Protein AF-A0A1A8L106-F1 (afdb_monomer_lite)

Sequence (165 aa):
PACLVCINGPVGSTVTLSDSEGRTEIFDSYQKYWTYDDQGYVIFKEVSLPANLPPDSIVELEKLDCPLMYIVGEDDLSASSTENADMIEETLRSAGKPHLFTRLSYPGAGHLIEPPYSPNARASLWSVKPKKLITLWGGHPAPHAAAQEDAWEKVLNFLNANLRR

InterPro domains:
  IPR014940 BAAT/Acyl-CoA thioester hydrolase C-terminal [PF08840] (2-163)
  IPR029058 Alpha/Beta hydrolase fold [G3DSA:3.40.50.1820] (1-165)
  IPR029058 Alpha/Beta hydrolase fold [SSF53474] (3-164)

pLDDT: mean 90.16, std 14.65, range [45.94, 98.88]

Structure (mmCIF, N/CA/C/O backbone):
data_AF-A0A1A8L106-F1
#
_entry.id   AF-A0A1A8L106-F1
#
loop_
_atom_site.group_PDB
_atom_site.id
_atom_site.type_symbol
_atom_site.label_atom_id
_atom_site.label_alt_id
_atom_site.label_comp_id
_atom_site.label_asym_id
_atom_site.label_entity_id
_atom_site.label_seq_id
_atom_site.pdbx_PDB_ins_code
_atom_site.Cartn_x
_atom_site.Cartn_y
_atom_site.Cartn_z
_atom_site.occupancy
_atom_site.B_iso_or_equiv
_atom_site.auth_seq_id
_atom_site.auth_comp_id
_atom_site.auth_asym_id
_atom_site.auth_atom_id
_atom_site.pdbx_PDB_model_num
ATOM 1 N N . PRO A 1 1 ? -13.520 8.770 12.075 1.00 88.62 1 PRO A N 1
ATOM 2 C CA . PRO A 1 1 ? -14.151 8.100 10.906 1.00 88.62 1 PRO A CA 1
ATOM 3 C C . PRO A 1 1 ? -14.809 6.799 11.382 1.00 88.62 1 PRO A C 1
ATOM 5 O O . PRO A 1 1 ? -14.414 6.314 12.434 1.00 88.62 1 PRO A O 1
ATOM 8 N N . ALA A 1 2 ? -15.798 6.248 10.670 1.00 95.44 2 ALA A N 1
ATOM 9 C CA . ALA A 1 2 ? -16.434 4.987 11.086 1.00 95.44 2 ALA A CA 1
ATOM 10 C C . ALA A 1 2 ? -15.572 3.747 10.774 1.00 95.44 2 ALA A C 1
ATOM 12 O O . ALA A 1 2 ? -15.583 2.783 11.531 1.00 95.44 2 ALA A O 1
ATOM 13 N N . CYS A 1 3 ? -14.796 3.788 9.690 1.00 97.88 3 CYS A N 1
ATOM 14 C CA . CYS A 1 3 ? -13.753 2.820 9.350 1.00 97.88 3 CYS A CA 1
ATOM 15 C C . CYS A 1 3 ? -12.778 3.439 8.338 1.00 97.88 3 CYS A C 1
ATOM 17 O O . CYS A 1 3 ? -13.070 4.492 7.761 1.00 97.88 3 CYS A O 1
ATOM 19 N N . LEU A 1 4 ? -11.649 2.773 8.100 1.00 97.75 4 LEU A N 1
ATOM 20 C CA . LEU A 1 4 ? -10.625 3.155 7.130 1.00 97.75 4 LEU A CA 1
ATOM 21 C C . LEU A 1 4 ? -10.290 1.983 6.201 1.00 97.75 4 LEU A C 1
ATOM 23 O O . LEU A 1 4 ? -10.259 0.829 6.626 1.00 97.75 4 LEU A O 1
ATOM 27 N N . VAL A 1 5 ? -10.008 2.296 4.938 1.00 98.19 5 VAL A N 1
ATOM 28 C CA . VAL A 1 5 ? -9.430 1.366 3.963 1.00 98.19 5 VAL A CA 1
ATOM 29 C C . VAL A 1 5 ? -8.147 2.004 3.453 1.00 98.19 5 VAL A C 1
ATOM 31 O O . VAL A 1 5 ? -8.173 3.135 2.972 1.00 98.19 5 VAL A O 1
ATOM 34 N N . CYS A 1 6 ? -7.034 1.294 3.584 1.00 97.81 6 CYS A N 1
ATOM 35 C CA . CYS A 1 6 ? -5.727 1.719 3.106 1.00 97.81 6 CYS A CA 1
ATOM 36 C C . CYS A 1 6 ? -5.206 0.690 2.103 1.00 97.81 6 CYS A C 1
ATOM 38 O O . CYS A 1 6 ? -5.238 -0.509 2.375 1.00 97.81 6 CYS A O 1
ATOM 40 N N . ILE A 1 7 ? -4.732 1.152 0.950 1.00 98.31 7 ILE A N 1
ATOM 41 C CA . ILE A 1 7 ? -4.132 0.311 -0.087 1.00 98.31 7 ILE A CA 1
ATOM 42 C C . ILE A 1 7 ? -2.681 0.742 -0.204 1.00 98.31 7 ILE A C 1
ATOM 44 O O . ILE A 1 7 ? -2.420 1.882 -0.580 1.00 98.31 7 ILE A O 1
ATOM 48 N N . ASN A 1 8 ? -1.757 -0.146 0.161 1.00 97.81 8 ASN A N 1
ATOM 49 C CA . ASN A 1 8 ? -0.311 0.050 0.055 1.00 97.81 8 ASN A CA 1
ATOM 50 C C . ASN A 1 8 ? 0.267 1.306 0.745 1.00 97.81 8 ASN A C 1
ATOM 52 O O . ASN A 1 8 ? 1.446 1.613 0.571 1.00 97.81 8 ASN A O 1
ATOM 56 N N . GLY A 1 9 ? -0.530 2.037 1.530 1.00 93.12 9 GLY A N 1
ATOM 57 C CA . GLY A 1 9 ? -0.171 3.359 2.036 1.00 93.12 9 GLY A CA 1
ATOM 58 C C . GLY A 1 9 ? 0.823 3.311 3.201 1.00 93.12 9 GLY A C 1
ATOM 59 O O . GLY A 1 9 ? 0.662 2.487 4.106 1.00 93.12 9 GLY A O 1
ATOM 60 N N . PRO A 1 10 ? 1.837 4.189 3.230 1.00 93.62 10 PRO A N 1
ATOM 61 C CA . PRO A 1 10 ? 2.807 4.211 4.316 1.00 93.62 10 PRO A CA 1
ATOM 62 C C . PRO A 1 10 ? 2.206 4.698 5.641 1.00 93.62 10 PRO A C 1
ATOM 64 O O . PRO A 1 10 ? 1.254 5.476 5.661 1.00 93.62 10 PRO A O 1
ATOM 67 N N . VAL A 1 11 ? 2.800 4.272 6.758 1.00 94.06 11 VAL A N 1
ATOM 68 C CA . VAL A 1 11 ? 2.415 4.660 8.131 1.00 94.06 11 VAL A CA 1
ATOM 69 C C . VAL A 1 11 ? 2.799 6.091 8.491 1.00 94.06 11 VAL A C 1
ATOM 71 O O . VAL A 1 11 ? 2.479 6.568 9.573 1.00 94.06 11 VAL A O 1
ATOM 74 N N . GLY A 1 12 ? 3.509 6.780 7.613 1.00 89.69 12 GLY A N 1
ATOM 75 C CA . GLY A 1 12 ? 3.962 8.136 7.840 1.00 89.69 12 GLY A CA 1
ATOM 76 C C . GLY A 1 12 ? 4.385 8.792 6.543 1.00 89.69 12 GLY A C 1
ATOM 77 O O . GLY A 1 12 ? 4.379 8.185 5.469 1.00 89.69 12 GLY A O 1
ATOM 78 N N . SER A 1 13 ? 4.746 10.059 6.659 1.00 81.00 13 SER A N 1
ATOM 79 C CA . SER A 1 13 ? 5.208 10.862 5.537 1.00 81.00 13 SER A CA 1
ATOM 80 C C . SER A 1 13 ? 6.709 11.064 5.638 1.00 81.00 13 SER A C 1
ATOM 82 O O . SER A 1 13 ? 7.228 11.448 6.677 1.00 81.00 13 SER A O 1
ATOM 84 N N . THR A 1 14 ? 7.429 10.904 4.535 1.00 67.69 14 THR A N 1
ATOM 85 C CA . THR A 1 14 ? 8.832 11.331 4.491 1.00 67.69 14 THR A CA 1
ATOM 86 C C . THR A 1 14 ? 8.985 12.847 4.612 1.00 67.69 14 THR A C 1
ATOM 88 O O . THR A 1 14 ? 10.060 13.332 4.967 1.00 67.69 14 THR A O 1
ATOM 91 N N . VAL A 1 15 ? 7.909 13.597 4.359 1.00 61.56 15 VAL A N 1
ATOM 92 C CA . VAL A 1 15 ? 7.822 15.041 4.558 1.00 61.56 15 VAL A CA 1
ATOM 93 C C . VAL A 1 15 ? 7.223 15.326 5.928 1.00 61.56 15 VAL A C 1
ATOM 95 O O . VAL A 1 15 ? 6.061 15.000 6.178 1.00 61.56 15 VAL A O 1
ATOM 98 N N . THR A 1 16 ? 7.988 15.983 6.799 1.00 53.56 16 THR A N 1
ATOM 99 C CA . THR A 1 16 ? 7.414 16.738 7.917 1.00 53.56 16 THR A CA 1
ATOM 100 C C . THR A 1 16 ? 6.421 17.731 7.333 1.00 53.56 16 THR A C 1
ATOM 102 O O . THR A 1 16 ? 6.818 18.559 6.516 1.00 53.56 16 THR A O 1
ATOM 105 N N . LEU A 1 17 ? 5.142 17.636 7.708 1.00 50.78 17 LEU A N 1
ATOM 106 C CA . LEU A 1 17 ? 4.133 18.635 7.352 1.00 50.78 17 LEU A CA 1
ATOM 107 C C . LEU A 1 17 ? 4.611 19.992 7.892 1.00 50.78 17 LEU A C 1
ATOM 109 O O . LEU A 1 17 ? 4.448 20.282 9.075 1.00 50.78 17 LEU A O 1
ATOM 113 N N . SER A 1 18 ? 5.285 20.788 7.064 1.00 47.44 18 SER A N 1
ATOM 114 C CA . SER A 1 18 ? 5.729 22.121 7.447 1.00 47.44 18 SER A CA 1
ATOM 115 C C . SER A 1 18 ? 4.559 23.093 7.329 1.00 47.44 18 SER A C 1
ATOM 117 O O . SER A 1 18 ? 3.951 23.222 6.270 1.00 47.44 18 SER A O 1
ATOM 119 N N . ASP A 1 19 ? 4.298 23.726 8.475 1.00 48.12 19 ASP A N 1
ATOM 120 C CA . ASP A 1 19 ? 3.367 24.815 8.778 1.00 48.12 19 ASP A CA 1
ATOM 121 C C . ASP A 1 19 ? 1.868 24.624 8.461 1.00 48.12 19 ASP A C 1
ATOM 123 O O . ASP A 1 19 ? 1.416 23.717 7.763 1.00 48.12 19 ASP A O 1
ATOM 127 N N . SER A 1 20 ? 1.059 25.495 9.074 1.00 50.91 20 SER A N 1
ATOM 128 C CA . SER A 1 20 ? -0.407 25.516 8.987 1.00 50.91 20 SER A CA 1
ATOM 129 C C . SER A 1 20 ? -0.953 25.761 7.574 1.00 50.91 20 SER A C 1
ATOM 131 O O . SER A 1 20 ? -2.169 25.728 7.391 1.00 50.91 20 SER A O 1
ATOM 133 N N . GLU A 1 21 ? -0.087 26.020 6.588 1.00 51.16 21 GLU A N 1
ATOM 134 C CA . GLU A 1 21 ? -0.443 26.232 5.183 1.00 51.16 21 GLU A CA 1
ATOM 135 C C . GLU A 1 21 ? -0.141 25.012 4.293 1.00 51.16 21 GLU A C 1
ATOM 137 O O . GLU A 1 21 ? -0.452 25.041 3.100 1.00 51.16 21 GLU A O 1
ATOM 142 N N . GLY A 1 22 ? 0.417 23.925 4.849 1.00 49.66 22 GLY A N 1
ATOM 143 C CA . GLY A 1 22 ? 0.594 22.650 4.146 1.00 49.66 22 GLY A CA 1
ATOM 144 C C . GLY A 1 22 ? 1.640 22.689 3.029 1.00 49.66 22 GLY A C 1
ATOM 145 O O . GLY A 1 22 ? 1.552 21.915 2.071 1.00 49.66 22 GLY A O 1
ATOM 146 N N . ARG A 1 23 ? 2.619 23.597 3.110 1.00 45.94 23 ARG A N 1
ATOM 147 C CA . ARG A 1 23 ? 3.694 23.692 2.116 1.00 45.94 23 ARG A CA 1
ATOM 148 C C . ARG A 1 23 ? 4.804 22.716 2.468 1.00 45.94 23 ARG A C 1
ATOM 150 O O . ARG A 1 23 ? 5.475 22.877 3.474 1.00 45.94 23 ARG A O 1
ATOM 157 N N . THR A 1 24 ? 5.027 21.722 1.617 1.00 49.59 24 THR A N 1
ATOM 158 C CA . THR A 1 24 ? 6.107 20.737 1.763 1.00 49.59 24 THR A CA 1
ATOM 159 C C . THR A 1 24 ? 7.469 21.339 1.414 1.00 49.59 24 THR A C 1
ATOM 161 O O . THR A 1 24 ? 7.639 21.855 0.304 1.00 49.59 24 THR A O 1
ATOM 164 N N . GLU A 1 25 ? 8.459 21.217 2.302 1.00 46.91 25 GLU A N 1
ATOM 165 C CA . GLU A 1 25 ? 9.858 21.433 1.927 1.00 46.91 25 GLU A CA 1
ATOM 166 C C . GLU A 1 25 ? 10.297 20.386 0.882 1.00 46.91 25 GLU A C 1
ATOM 168 O O . GLU A 1 25 ? 10.116 19.182 1.033 1.00 46.91 25 GLU A O 1
ATOM 173 N N . ILE A 1 26 ? 10.795 20.918 -0.233 1.00 48.03 26 ILE A N 1
ATOM 174 C CA . ILE A 1 26 ? 11.400 20.327 -1.434 1.00 48.03 26 ILE A CA 1
ATOM 175 C C . ILE A 1 26 ? 11.649 18.798 -1.394 1.00 48.03 26 ILE A C 1
ATOM 177 O O . ILE A 1 26 ? 12.540 18.302 -0.708 1.00 48.03 26 ILE A O 1
ATOM 181 N N . PHE A 1 27 ? 10.951 18.078 -2.286 1.00 51.59 27 PHE A N 1
ATOM 182 C CA . PHE A 1 27 ? 11.054 16.633 -2.582 1.00 51.59 27 PHE A CA 1
ATOM 183 C C . PHE A 1 27 ? 12.473 16.143 -2.986 1.00 51.59 27 PHE A C 1
ATOM 185 O O . PHE A 1 27 ? 12.703 14.947 -3.162 1.00 51.59 27 PHE A O 1
ATOM 192 N N . ASP A 1 28 ? 13.435 17.057 -3.146 1.00 47.72 28 ASP A N 1
ATOM 193 C CA . ASP A 1 28 ? 14.812 16.771 -3.562 1.00 47.72 28 ASP A CA 1
ATOM 194 C C . ASP A 1 28 ? 15.661 16.133 -2.447 1.00 47.72 28 ASP A C 1
ATOM 196 O O . ASP A 1 28 ? 16.661 15.478 -2.745 1.00 47.72 28 ASP A O 1
ATOM 200 N N . SER A 1 29 ? 15.257 16.244 -1.174 1.00 50.91 29 SER A N 1
ATOM 201 C CA . SER A 1 29 ? 15.950 15.594 -0.048 1.00 50.91 29 SER A CA 1
ATOM 202 C C . SER A 1 29 ? 15.811 14.057 -0.040 1.00 50.91 29 SER A C 1
ATOM 204 O O . SER A 1 29 ? 16.559 13.375 0.665 1.00 50.91 29 SER A O 1
ATOM 206 N N . TYR A 1 30 ? 14.921 13.489 -0.870 1.00 58.81 30 TYR A N 1
ATOM 207 C CA . TYR A 1 30 ? 14.552 12.063 -0.852 1.00 58.81 30 TYR A CA 1
ATOM 208 C C . TYR A 1 30 ? 15.233 11.188 -1.904 1.00 58.81 30 TYR A C 1
ATOM 210 O O . TYR A 1 30 ? 15.049 9.970 -1.875 1.00 58.81 30 TYR A O 1
ATOM 218 N N . GLN A 1 31 ? 16.078 11.750 -2.777 1.00 64.69 31 GLN A N 1
ATOM 219 C CA . GLN A 1 31 ? 16.856 10.942 -3.732 1.00 64.69 31 GLN A CA 1
ATOM 220 C C . GLN A 1 31 ? 17.720 9.872 -3.041 1.00 64.69 31 GLN A C 1
ATOM 222 O O . GLN A 1 31 ? 18.088 8.887 -3.674 1.00 64.69 31 GLN A O 1
ATOM 227 N N . LYS A 1 32 ? 18.018 10.028 -1.740 1.00 82.38 32 LYS A N 1
ATOM 228 C CA . LYS A 1 32 ? 18.813 9.079 -0.948 1.00 82.38 32 LYS A CA 1
ATOM 229 C C . LYS A 1 32 ? 18.251 7.650 -0.962 1.00 82.38 32 LYS A C 1
ATOM 231 O O . LYS A 1 32 ? 19.042 6.712 -0.960 1.00 82.38 32 LYS A O 1
ATOM 236 N N . TYR A 1 33 ? 16.927 7.485 -0.949 1.00 88.81 33 TYR A N 1
ATOM 237 C CA . TYR A 1 33 ? 16.278 6.165 -0.888 1.00 88.81 33 TYR A CA 1
ATOM 238 C C . TYR A 1 33 ? 15.703 5.719 -2.234 1.00 88.81 33 TYR A C 1
ATOM 240 O O . TYR A 1 33 ? 15.001 4.717 -2.310 1.00 88.81 33 TYR A O 1
ATOM 248 N N . TRP A 1 34 ? 15.981 6.458 -3.307 1.00 90.94 34 TRP A N 1
ATOM 249 C CA . TRP A 1 34 ? 15.571 6.045 -4.640 1.00 90.94 34 TRP A CA 1
ATOM 250 C C . TRP A 1 34 ? 16.535 4.983 -5.137 1.00 90.94 34 TRP A C 1
ATOM 252 O O . TRP A 1 34 ? 17.744 5.213 -5.223 1.00 90.94 34 TRP A O 1
ATOM 262 N N . THR A 1 35 ? 15.993 3.828 -5.488 1.00 93.19 35 THR A N 1
ATOM 263 C CA . THR A 1 35 ? 16.744 2.784 -6.177 1.00 93.19 35 THR A CA 1
ATOM 264 C C . THR A 1 35 ? 16.295 2.719 -7.630 1.00 93.19 35 THR A C 1
ATOM 266 O O . THR A 1 35 ? 15.305 3.340 -8.022 1.00 93.19 35 THR A O 1
ATOM 269 N N . TYR A 1 36 ? 17.076 2.038 -8.461 1.00 94.31 36 TYR A N 1
ATOM 270 C CA . TYR A 1 36 ? 16.820 1.940 -9.890 1.00 94.31 36 TYR A CA 1
ATOM 271 C C . TYR A 1 36 ? 16.994 0.496 -10.337 1.00 94.31 36 TYR A C 1
ATOM 273 O O . TYR A 1 36 ? 17.866 -0.202 -9.817 1.00 94.31 36 TYR A O 1
ATOM 281 N N . ASP A 1 37 ? 16.176 0.061 -11.289 1.00 94.38 37 ASP A N 1
ATOM 282 C CA . ASP A 1 37 ? 16.384 -1.215 -11.969 1.00 94.38 37 ASP A CA 1
ATOM 283 C C . ASP A 1 37 ? 17.466 -1.109 -13.062 1.00 94.38 37 ASP A C 1
ATOM 285 O O . ASP A 1 37 ? 18.017 -0.036 -13.335 1.00 94.38 37 ASP A O 1
ATOM 289 N N . ASP A 1 38 ? 17.743 -2.226 -13.734 1.00 93.94 38 ASP A N 1
ATOM 290 C CA . ASP A 1 38 ? 18.733 -2.299 -14.816 1.00 93.94 38 ASP A CA 1
ATOM 291 C C . ASP A 1 38 ? 18.376 -1.424 -16.038 1.00 93.94 38 ASP A C 1
ATOM 293 O O . ASP A 1 38 ? 19.236 -1.137 -16.873 1.00 93.94 38 ASP A O 1
ATOM 297 N N . GLN A 1 39 ? 17.118 -0.984 -16.163 1.00 92.19 39 GLN A N 1
ATOM 298 C CA . GLN A 1 39 ? 16.640 -0.081 -17.218 1.00 92.19 39 GLN A CA 1
ATOM 299 C C . GLN A 1 39 ? 16.678 1.395 -16.791 1.00 92.19 39 GLN A C 1
ATOM 301 O O . GLN A 1 39 ? 16.358 2.281 -17.592 1.00 92.19 39 GLN A O 1
ATOM 306 N N . GLY A 1 40 ? 17.083 1.679 -15.550 1.00 91.94 40 GLY A N 1
ATOM 307 C CA . GLY A 1 40 ? 17.099 3.017 -14.971 1.00 91.94 40 GLY A CA 1
ATOM 308 C C . GLY A 1 40 ? 15.719 3.518 -14.539 1.00 91.94 40 GLY A C 1
ATOM 309 O O . GLY A 1 40 ? 15.532 4.730 -14.409 1.00 91.94 40 GLY A O 1
ATOM 310 N N . TYR A 1 41 ? 14.742 2.628 -14.348 1.00 94.81 41 TYR A N 1
ATOM 311 C CA . TYR A 1 41 ? 13.426 2.979 -13.818 1.00 94.81 41 TYR A CA 1
ATOM 312 C C . TYR A 1 41 ? 13.506 3.085 -12.302 1.00 94.81 41 TYR A C 1
ATOM 314 O O . TYR A 1 41 ? 14.146 2.265 -11.651 1.00 94.81 41 TYR A O 1
ATOM 322 N N . VAL A 1 42 ? 12.866 4.108 -11.742 1.00 93.94 42 VAL A N 1
ATOM 323 C CA . VAL A 1 42 ? 12.943 4.407 -10.315 1.00 93.94 42 VAL A CA 1
ATOM 324 C C . VAL A 1 42 ? 12.002 3.516 -9.508 1.00 93.94 42 VAL A C 1
ATOM 326 O O . VAL A 1 42 ? 10.848 3.290 -9.881 1.00 93.94 42 VAL A O 1
ATOM 329 N N . ILE A 1 43 ? 12.512 3.039 -8.381 1.00 95.25 43 ILE A N 1
ATOM 330 C CA . ILE A 1 43 ? 11.823 2.256 -7.360 1.00 95.25 43 ILE A CA 1
ATOM 331 C C . ILE A 1 43 ? 11.799 3.123 -6.099 1.00 95.25 43 ILE A C 1
ATOM 333 O O . ILE A 1 43 ? 12.842 3.593 -5.634 1.00 95.25 43 ILE A O 1
ATOM 337 N N . PHE A 1 44 ? 10.604 3.355 -5.556 1.00 93.12 44 PHE A N 1
ATOM 338 C CA . PHE A 1 44 ? 10.410 4.187 -4.363 1.00 93.12 44 PHE A CA 1
ATOM 339 C C . PHE A 1 44 ? 10.189 3.378 -3.089 1.00 93.12 44 PHE A C 1
ATOM 341 O O . PHE A 1 44 ? 10.101 3.976 -2.025 1.00 93.12 44 PHE A O 1
ATOM 348 N N . LYS A 1 45 ? 10.147 2.044 -3.168 1.00 94.44 45 LYS A N 1
ATOM 349 C CA . LYS A 1 45 ? 9.892 1.147 -2.032 1.00 94.44 45 LYS A CA 1
ATOM 350 C C . LYS A 1 45 ? 10.585 1.588 -0.733 1.00 94.44 45 LYS A C 1
ATOM 352 O O . LYS A 1 45 ? 9.919 1.869 0.257 1.00 94.44 45 LYS A O 1
ATOM 357 N N . GLU A 1 46 ? 11.903 1.771 -0.784 1.00 93.69 46 GLU A N 1
ATOM 358 C CA . GLU A 1 46 ? 12.727 2.143 0.375 1.00 93.69 46 GLU A CA 1
ATOM 359 C C . GLU A 1 46 ? 12.399 3.522 0.965 1.00 93.69 46 GLU A C 1
ATOM 361 O O . GLU A 1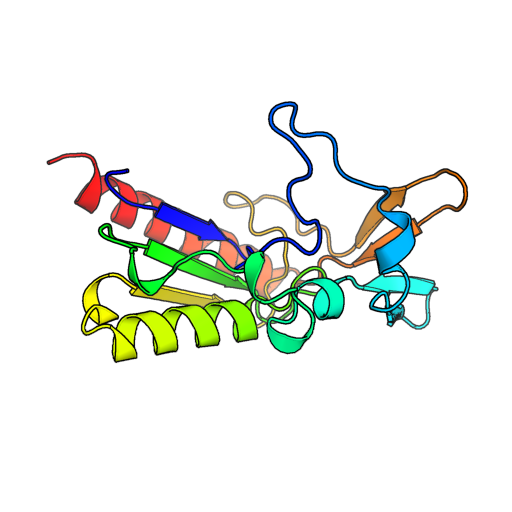 46 ? 12.659 3.764 2.142 1.00 93.69 46 GLU A O 1
ATOM 366 N N . VAL A 1 47 ? 11.813 4.436 0.185 1.00 91.12 47 VAL A N 1
ATOM 367 C CA . VAL A 1 47 ? 11.404 5.770 0.658 1.00 91.12 47 VAL A CA 1
ATOM 368 C C . VAL A 1 47 ? 10.400 5.641 1.798 1.00 91.12 47 VAL A C 1
ATOM 370 O O . VAL A 1 47 ? 10.446 6.418 2.746 1.00 91.12 47 VAL A O 1
ATOM 373 N N . SER A 1 48 ? 9.513 4.650 1.718 1.00 92.44 48 SER A N 1
ATOM 374 C CA . SER A 1 48 ? 8.418 4.464 2.662 1.00 92.44 48 SER A CA 1
ATOM 375 C C . SER A 1 48 ? 8.671 3.343 3.674 1.00 92.44 48 SER A C 1
ATOM 377 O O . SER A 1 48 ? 7.754 2.963 4.408 1.00 92.44 48 SER A O 1
ATOM 379 N N . LEU A 1 49 ? 9.887 2.790 3.715 1.00 94.75 49 LEU A N 1
ATOM 380 C C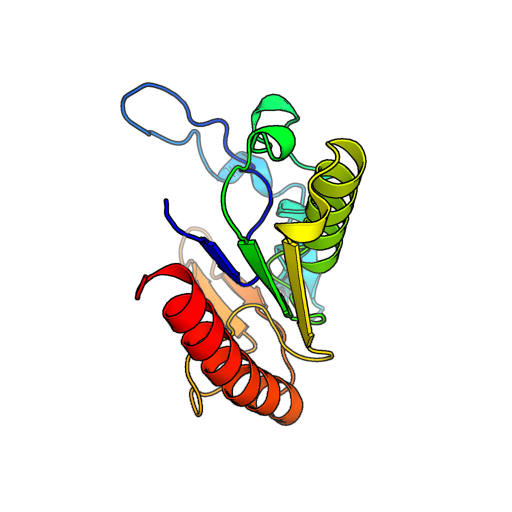A . LEU A 1 49 ? 10.271 1.809 4.722 1.00 94.75 49 LEU A CA 1
ATOM 381 C C . LEU A 1 49 ? 10.146 2.458 6.109 1.00 94.75 49 LEU A C 1
ATOM 383 O O . LEU A 1 49 ? 10.726 3.527 6.307 1.00 94.75 49 LEU A O 1
ATOM 387 N N . PRO A 1 50 ? 9.465 1.841 7.092 1.00 94.69 50 PRO A N 1
ATOM 388 C CA . PRO A 1 50 ? 9.254 2.489 8.385 1.00 94.69 50 PRO A CA 1
ATOM 389 C C . PRO A 1 50 ? 10.546 2.925 9.095 1.00 94.69 50 PRO A C 1
ATOM 391 O O . PRO A 1 50 ? 10.567 3.955 9.758 1.00 94.69 50 PRO A O 1
ATOM 394 N N . ALA A 1 51 ? 11.651 2.199 8.893 1.00 93.44 51 ALA A N 1
ATOM 395 C CA . ALA A 1 51 ? 12.970 2.560 9.422 1.00 93.44 51 ALA A CA 1
ATOM 396 C C . ALA A 1 51 ? 13.585 3.828 8.788 1.00 93.44 51 ALA A C 1
ATOM 398 O O . ALA A 1 51 ? 14.494 4.423 9.366 1.00 93.44 51 ALA A O 1
ATOM 399 N N . ASN A 1 52 ? 13.107 4.233 7.609 1.00 92.25 52 ASN A N 1
ATOM 400 C CA . ASN A 1 52 ? 13.567 5.412 6.876 1.00 92.25 52 ASN A CA 1
ATOM 401 C C . ASN A 1 52 ? 12.670 6.642 7.106 1.00 92.25 52 ASN A C 1
ATOM 403 O O . ASN A 1 52 ? 13.027 7.736 6.659 1.00 92.25 52 ASN A O 1
ATOM 407 N N . LEU A 1 53 ? 11.536 6.486 7.803 1.00 89.75 53 LEU A N 1
ATOM 408 C CA . LEU A 1 53 ? 10.621 7.578 8.132 1.00 89.75 53 LEU A CA 1
ATOM 409 C C . LEU A 1 53 ? 11.101 8.349 9.376 1.00 89.75 53 LEU A C 1
ATOM 411 O O . LEU A 1 53 ? 11.555 7.735 10.345 1.00 89.75 53 LEU A O 1
ATOM 415 N N . PRO A 1 54 ? 10.975 9.690 9.403 1.00 87.94 54 PRO A N 1
ATOM 416 C CA . PRO A 1 54 ? 11.143 10.454 10.635 1.00 87.94 54 PRO A CA 1
ATOM 417 C C . PRO A 1 54 ? 10.156 9.963 11.711 1.00 87.94 54 PRO A C 1
ATOM 419 O O . PRO A 1 54 ? 8.964 9.875 11.408 1.00 87.94 54 PRO A O 1
ATOM 422 N N . PRO A 1 55 ? 10.580 9.688 12.958 1.00 87.62 55 PRO A N 1
ATOM 423 C CA . PRO A 1 55 ? 9.678 9.175 13.994 1.00 87.62 55 PRO A CA 1
ATOM 424 C C . PRO A 1 55 ? 8.433 10.045 14.216 1.00 87.62 55 PRO A C 1
ATOM 426 O O . PRO A 1 55 ? 7.327 9.522 14.277 1.00 87.62 55 PRO A O 1
ATOM 429 N N . ASP A 1 56 ? 8.596 11.370 14.214 1.00 87.25 56 ASP A N 1
ATOM 430 C CA . ASP A 1 56 ? 7.501 12.333 14.423 1.00 87.25 56 ASP A CA 1
ATOM 431 C C . ASP A 1 56 ? 6.539 12.448 13.222 1.00 87.25 56 ASP A C 1
ATOM 433 O O . ASP A 1 56 ? 5.535 13.153 13.286 1.00 87.25 56 ASP A O 1
ATOM 437 N N . SER A 1 57 ? 6.851 11.786 12.103 1.00 87.19 57 SER A N 1
ATOM 438 C CA . SER A 1 57 ? 5.993 11.730 10.913 1.00 87.19 57 SER A CA 1
ATOM 439 C C . SER A 1 57 ? 5.115 10.481 10.853 1.00 87.19 57 SER A C 1
ATOM 441 O O . SER A 1 57 ? 4.224 10.403 10.001 1.00 87.19 57 SER A O 1
ATOM 443 N N . ILE A 1 58 ? 5.398 9.494 11.709 1.00 91.38 58 ILE A N 1
ATOM 444 C CA . ILE A 1 58 ? 4.624 8.261 11.802 1.00 91.38 58 ILE A CA 1
ATOM 445 C C . ILE A 1 58 ? 3.316 8.598 12.508 1.00 91.38 58 ILE A C 1
ATOM 447 O O . ILE A 1 58 ? 3.303 9.248 13.553 1.00 91.38 58 ILE A O 1
ATOM 451 N N . VAL A 1 59 ? 2.201 8.181 11.917 1.00 92.81 59 VAL A N 1
ATOM 452 C CA . VAL A 1 59 ? 0.887 8.408 12.513 1.00 92.81 59 VAL A CA 1
ATOM 453 C C . VAL A 1 59 ? 0.798 7.689 13.860 1.00 92.81 59 VAL A C 1
ATOM 455 O O . VAL A 1 59 ? 1.330 6.594 14.030 1.00 92.81 59 VAL A O 1
ATOM 458 N N . GLU A 1 60 ? 0.093 8.290 14.815 1.00 94.56 60 GLU A N 1
ATOM 459 C CA . GLU A 1 60 ? -0.137 7.725 16.151 1.00 94.56 60 GLU A CA 1
ATOM 460 C C . GLU A 1 60 ? -1.115 6.535 16.068 1.00 94.56 60 GLU A C 1
ATOM 462 O O . GLU A 1 60 ? -2.304 6.638 16.384 1.00 94.56 60 GLU A O 1
ATOM 467 N N . LEU A 1 61 ? -0.628 5.399 15.564 1.00 95.69 61 LEU A N 1
ATOM 468 C CA . LEU A 1 61 ? -1.395 4.181 15.287 1.00 95.69 61 LEU A CA 1
ATOM 469 C C . LEU A 1 61 ? -2.102 3.640 16.535 1.00 95.69 61 LEU A C 1
ATOM 471 O O . LEU A 1 61 ? -3.205 3.105 16.444 1.00 95.69 61 LEU A O 1
ATOM 475 N N . GLU A 1 62 ? -1.521 3.824 17.718 1.00 96.19 62 GLU A N 1
ATOM 476 C CA . GLU A 1 62 ? -2.121 3.450 18.997 1.00 96.19 62 GLU A CA 1
ATOM 477 C C . GLU A 1 62 ? -3.404 4.233 19.308 1.00 96.19 62 GLU A C 1
ATOM 479 O O . GLU A 1 62 ? -4.268 3.748 20.051 1.00 96.19 62 GLU A O 1
ATOM 484 N N . LYS A 1 63 ? -3.571 5.424 18.717 1.00 96.69 63 LYS A N 1
ATOM 485 C CA . LYS A 1 63 ? -4.780 6.245 18.848 1.00 96.69 63 LYS A CA 1
ATOM 486 C C . LYS A 1 63 ? -5.886 5.847 17.877 1.00 96.69 63 LYS A C 1
ATOM 488 O O . LYS A 1 63 ? -6.997 6.347 18.028 1.00 96.69 63 LYS A O 1
ATOM 493 N N . LEU A 1 64 ? -5.639 4.916 16.951 1.00 96.69 64 LEU A N 1
ATOM 494 C CA . LEU A 1 64 ? -6.679 4.382 16.076 1.00 96.69 64 LEU A CA 1
ATOM 495 C C . LEU A 1 64 ? -7.823 3.786 16.915 1.00 96.69 64 LEU A C 1
ATOM 497 O O . LEU A 1 64 ? -7.610 2.984 17.832 1.00 96.69 64 LEU A O 1
ATOM 501 N N . ASP A 1 65 ? -9.043 4.211 16.611 1.00 96.50 65 ASP A N 1
ATOM 502 C CA . ASP A 1 65 ? -10.268 3.883 17.346 1.00 96.50 65 ASP A CA 1
ATOM 503 C C . ASP A 1 65 ? -11.373 3.306 16.447 1.00 96.50 65 ASP A C 1
ATOM 505 O O . ASP A 1 65 ? -12.467 3.000 16.921 1.00 96.50 65 ASP A O 1
ATOM 509 N N . CYS A 1 66 ? -11.081 3.110 15.160 1.00 97.44 66 CYS A N 1
ATOM 510 C CA . CYS A 1 66 ? -11.999 2.534 14.188 1.00 97.44 66 CYS A CA 1
ATOM 511 C C . CYS A 1 66 ? -11.351 1.375 13.414 1.00 97.44 66 CYS A C 1
ATOM 513 O O . CYS A 1 66 ? -10.121 1.291 13.345 1.00 97.44 66 CYS A O 1
ATOM 515 N N . PRO A 1 67 ? -12.155 0.468 12.828 1.00 98.38 67 PRO A N 1
ATOM 516 C CA . PRO A 1 67 ? -11.635 -0.619 12.011 1.00 98.38 67 PRO A CA 1
ATOM 517 C C . PRO A 1 67 ? -10.842 -0.106 10.806 1.00 98.38 67 PRO A C 1
ATOM 519 O O . PRO A 1 67 ? -11.295 0.791 10.091 1.00 98.38 67 PRO A O 1
ATOM 522 N N . LEU A 1 68 ? -9.700 -0.733 10.548 1.00 98.62 68 LEU A N 1
ATOM 523 C CA . LEU A 1 68 ? -8.811 -0.496 9.421 1.00 98.62 68 LEU A CA 1
ATOM 524 C C . LEU A 1 68 ? -8.662 -1.784 8.609 1.00 98.62 68 LEU A C 1
ATOM 526 O O . LEU A 1 68 ? -8.142 -2.785 9.104 1.00 98.62 68 LEU A O 1
ATOM 530 N N . MET A 1 69 ? -9.067 -1.733 7.343 1.00 98.75 69 MET A N 1
ATOM 531 C CA . MET A 1 69 ? -8.657 -2.708 6.339 1.00 98.75 69 MET A CA 1
ATOM 532 C C . MET A 1 69 ? -7.404 -2.196 5.628 1.00 98.75 69 MET A C 1
ATOM 534 O O . MET A 1 69 ? -7.418 -1.100 5.073 1.00 98.75 69 MET A O 1
ATOM 538 N N . TYR A 1 70 ? -6.338 -2.989 5.629 1.00 98.69 70 TYR A N 1
ATOM 539 C CA . TYR A 1 70 ? -5.088 -2.684 4.946 1.00 98.69 70 TYR A CA 1
ATOM 540 C C . TYR A 1 70 ? -4.809 -3.729 3.866 1.00 98.69 70 TYR A C 1
ATOM 542 O O . TYR A 1 70 ? -4.748 -4.927 4.144 1.00 98.69 70 TYR A O 1
ATOM 550 N N . ILE A 1 71 ? -4.651 -3.269 2.630 1.00 98.88 71 ILE A N 1
ATOM 551 C CA . ILE A 1 71 ? -4.419 -4.094 1.446 1.00 98.88 71 ILE A CA 1
ATOM 552 C C . ILE A 1 71 ? -2.956 -3.958 1.02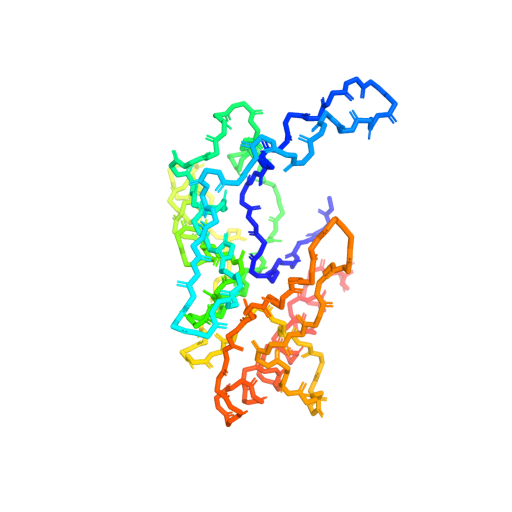4 1.00 98.88 71 ILE A C 1
ATOM 554 O O . ILE A 1 71 ? -2.475 -2.846 0.818 1.00 98.88 71 ILE A O 1
ATOM 558 N N . VAL A 1 72 ? -2.273 -5.094 0.891 1.00 98.81 72 VAL A N 1
ATOM 559 C CA . VAL A 1 72 ? -0.856 -5.215 0.538 1.00 98.81 72 VAL A CA 1
ATOM 560 C C . VAL A 1 72 ? -0.720 -5.871 -0.835 1.00 98.81 72 VAL A C 1
ATOM 562 O O . VAL A 1 72 ? -1.144 -7.013 -1.026 1.00 98.81 72 VAL A O 1
ATOM 565 N N . GLY A 1 73 ? -0.071 -5.184 -1.771 1.00 98.62 73 GLY A N 1
ATOM 566 C CA . GLY A 1 73 ? 0.559 -5.796 -2.936 1.00 98.62 73 GLY A CA 1
ATOM 567 C C . GLY A 1 73 ? 1.983 -6.217 -2.585 1.00 98.62 73 GLY A C 1
ATOM 568 O O . GLY A 1 73 ? 2.819 -5.380 -2.265 1.00 98.62 73 GLY A O 1
ATOM 569 N N . GLU A 1 74 ? 2.284 -7.514 -2.608 1.00 98.56 74 GLU A N 1
ATOM 570 C CA . GLU A 1 74 ? 3.604 -7.992 -2.158 1.00 98.56 74 GLU A CA 1
ATOM 571 C C . GLU A 1 74 ? 4.733 -7.728 -3.175 1.00 98.56 74 GLU A C 1
ATOM 573 O O . GLU A 1 74 ? 5.907 -7.740 -2.808 1.00 98.56 74 GLU A O 1
ATOM 578 N N . ASP A 1 75 ? 4.386 -7.442 -4.435 1.00 98.44 75 ASP A N 1
ATOM 579 C CA . ASP A 1 75 ? 5.298 -6.949 -5.480 1.00 98.44 75 ASP A CA 1
ATOM 580 C C . ASP A 1 75 ? 5.210 -5.416 -5.621 1.00 98.44 75 ASP A C 1
ATOM 582 O O . ASP A 1 75 ? 5.454 -4.877 -6.697 1.00 98.44 75 ASP A O 1
ATOM 586 N N . ASP A 1 76 ? 4.821 -4.686 -4.569 1.00 98.44 76 ASP A N 1
ATOM 587 C CA . ASP A 1 76 ? 4.887 -3.223 -4.558 1.00 98.44 76 ASP A CA 1
ATOM 588 C C . ASP A 1 76 ? 6.354 -2.745 -4.618 1.00 98.44 76 ASP A C 1
ATOM 590 O O . ASP A 1 76 ? 7.203 -3.120 -3.799 1.00 98.44 76 ASP A O 1
ATOM 594 N N . LEU A 1 77 ? 6.646 -1.928 -5.635 1.00 97.44 77 LEU A N 1
ATOM 595 C CA . LEU A 1 77 ? 7.950 -1.304 -5.893 1.00 97.44 77 LEU A CA 1
ATOM 596 C C . LEU A 1 77 ? 7.953 0.212 -5.616 1.00 97.44 77 LEU A C 1
ATOM 598 O O . LEU A 1 77 ? 8.982 0.878 -5.733 1.00 97.44 77 LEU A O 1
ATOM 602 N N . SER A 1 78 ? 6.811 0.769 -5.231 1.00 95.25 78 SER A N 1
ATOM 603 C CA . SER A 1 78 ? 6.615 2.177 -4.895 1.00 95.25 78 SER A CA 1
ATOM 604 C C . SER A 1 78 ? 6.504 2.432 -3.392 1.00 95.25 78 SER A C 1
ATOM 606 O O . SER A 1 78 ? 6.870 3.517 -2.949 1.00 95.25 78 SER A O 1
ATOM 608 N N . ALA A 1 79 ? 6.077 1.445 -2.605 1.00 95.25 79 ALA A N 1
ATOM 609 C CA . ALA A 1 79 ? 6.020 1.520 -1.150 1.00 95.25 79 ALA A CA 1
ATOM 610 C C . ALA A 1 79 ? 6.421 0.189 -0.488 1.00 95.25 79 ALA A C 1
ATOM 612 O O . ALA A 1 79 ? 6.197 -0.895 -1.023 1.00 95.25 79 ALA A O 1
ATOM 613 N N . SER A 1 80 ? 6.996 0.263 0.712 1.00 97.12 80 SER A N 1
ATOM 614 C CA . SER A 1 80 ? 7.263 -0.887 1.594 1.00 97.12 80 SER A CA 1
ATOM 615 C C . SER A 1 80 ? 5.983 -1.369 2.292 1.00 97.12 80 SER A C 1
ATOM 617 O O . SER A 1 80 ? 5.879 -1.356 3.519 1.00 97.12 80 SER A O 1
ATOM 619 N N . SER A 1 81 ? 4.944 -1.703 1.528 1.00 97.88 81 SER A N 1
ATOM 620 C CA . SER A 1 81 ? 3.592 -1.938 2.056 1.00 97.88 81 SER A CA 1
ATOM 621 C C . SER A 1 81 ? 3.512 -3.104 3.041 1.00 97.88 81 SER A C 1
ATOM 623 O O . SER A 1 81 ? 2.767 -3.027 4.016 1.00 97.88 81 SER A O 1
ATOM 625 N N . THR A 1 82 ? 4.306 -4.158 2.833 1.00 98.19 82 THR A N 1
ATOM 626 C CA . THR A 1 82 ? 4.405 -5.296 3.759 1.00 98.19 82 THR A CA 1
ATOM 627 C C . THR A 1 82 ? 4.932 -4.850 5.117 1.00 98.19 82 THR A C 1
ATOM 629 O O . THR A 1 82 ? 4.290 -5.107 6.131 1.00 98.19 82 THR A O 1
ATOM 632 N N . GLU A 1 83 ? 6.048 -4.124 5.139 1.00 98.44 83 GLU A N 1
ATOM 633 C CA . GLU A 1 83 ? 6.695 -3.664 6.367 1.00 98.44 83 GLU A CA 1
ATOM 634 C C . GLU A 1 83 ? 5.846 -2.612 7.096 1.00 98.44 83 GLU A C 1
ATOM 636 O O . GLU A 1 83 ? 5.807 -2.567 8.325 1.00 98.44 83 GLU A O 1
ATOM 641 N N . ASN A 1 84 ? 5.124 -1.777 6.343 1.00 98.25 84 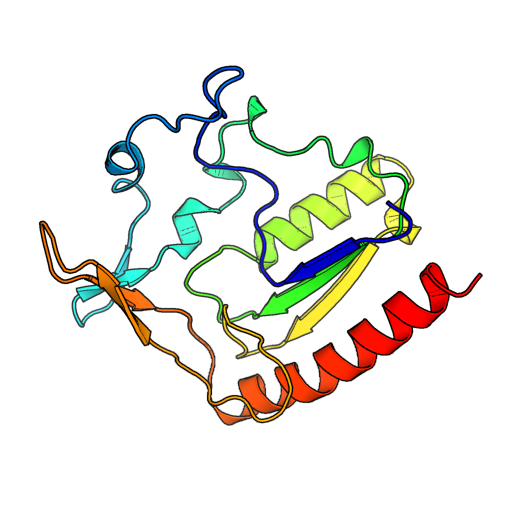ASN A N 1
ATOM 642 C CA . ASN A 1 84 ? 4.158 -0.836 6.904 1.00 98.25 84 ASN A CA 1
ATOM 643 C C . ASN A 1 84 ? 2.976 -1.572 7.555 1.00 98.25 84 ASN A C 1
ATOM 645 O O . ASN A 1 84 ? 2.600 -1.240 8.678 1.00 98.25 84 ASN A O 1
ATOM 649 N N . ALA A 1 85 ? 2.424 -2.597 6.899 1.00 98.50 85 ALA A N 1
ATOM 650 C CA . ALA A 1 85 ? 1.373 -3.430 7.479 1.00 98.50 85 ALA A CA 1
ATOM 651 C C . ALA A 1 85 ? 1.845 -4.164 8.745 1.00 98.50 85 ALA A C 1
ATOM 653 O O . ALA A 1 85 ? 1.097 -4.212 9.721 1.00 98.50 85 ALA A O 1
ATOM 654 N N . ASP A 1 86 ? 3.081 -4.679 8.754 1.00 98.50 86 ASP A N 1
ATOM 655 C CA . ASP A 1 86 ? 3.683 -5.336 9.922 1.00 98.50 86 ASP A CA 1
ATOM 656 C C . ASP A 1 86 ? 3.781 -4.373 11.116 1.00 98.50 86 ASP A C 1
ATOM 658 O O . ASP A 1 86 ? 3.398 -4.725 12.233 1.00 98.50 86 ASP A O 1
ATOM 662 N N . MET A 1 87 ? 4.234 -3.133 10.882 1.00 98.31 87 MET A N 1
ATOM 663 C CA . MET A 1 87 ? 4.285 -2.104 11.924 1.00 98.31 87 MET A CA 1
ATOM 664 C C . MET A 1 87 ? 2.888 -1.776 12.468 1.00 98.31 87 MET A C 1
ATOM 666 O O . MET A 1 87 ? 2.713 -1.733 13.683 1.00 98.31 87 MET A O 1
ATOM 670 N N . ILE A 1 88 ? 1.887 -1.585 11.598 1.00 98.38 88 ILE A N 1
ATOM 671 C CA . ILE A 1 88 ? 0.503 -1.310 12.026 1.00 98.38 88 ILE A CA 1
ATOM 672 C C . ILE A 1 88 ? -0.028 -2.438 12.905 1.00 98.38 88 ILE A C 1
ATOM 674 O O . ILE A 1 88 ? -0.579 -2.186 13.980 1.00 98.38 88 ILE A O 1
ATOM 678 N N . GLU A 1 89 ? 0.132 -3.678 12.446 1.00 98.50 89 GLU A N 1
ATOM 679 C CA . GLU A 1 89 ? -0.360 -4.851 13.153 1.00 98.50 89 GLU A CA 1
ATOM 680 C C . GLU A 1 89 ? 0.279 -4.977 14.540 1.00 98.50 89 GLU A C 1
ATOM 682 O O . GLU A 1 89 ? -0.430 -5.191 15.528 1.00 98.50 89 GLU A O 1
ATOM 687 N N . GLU A 1 90 ? 1.598 -4.794 14.636 1.00 98.50 90 GLU A N 1
ATOM 688 C CA . GLU A 1 90 ? 2.325 -4.905 15.899 1.00 98.50 90 GLU A CA 1
ATOM 689 C C . GLU A 1 90 ? 2.001 -3.758 16.866 1.00 98.50 90 GLU A C 1
ATOM 691 O O . GLU A 1 90 ? 1.761 -4.001 18.054 1.00 98.50 90 GLU A O 1
ATOM 696 N N . THR A 1 91 ? 1.901 -2.517 16.378 1.00 98.25 91 THR A N 1
ATOM 697 C CA . THR A 1 91 ? 1.517 -1.372 17.215 1.00 98.25 91 THR A CA 1
ATOM 698 C C . THR A 1 91 ? 0.102 -1.538 17.771 1.00 98.25 91 THR A C 1
ATOM 700 O O . THR A 1 91 ? -0.117 -1.343 18.969 1.00 98.25 91 THR A O 1
ATOM 703 N N . LEU A 1 92 ? -0.864 -1.965 16.950 1.00 98.50 92 LEU A N 1
ATOM 704 C CA . LEU A 1 92 ? -2.237 -2.203 17.409 1.00 98.50 92 LEU A CA 1
ATOM 705 C C . LEU A 1 92 ? -2.335 -3.398 18.358 1.00 98.50 92 LEU A C 1
ATOM 707 O O . LEU A 1 92 ? -3.101 -3.347 19.325 1.00 98.50 92 LEU A O 1
ATOM 711 N N . ARG A 1 93 ? -1.552 -4.459 18.132 1.00 98.44 93 ARG A N 1
ATOM 712 C CA . ARG A 1 93 ? -1.454 -5.595 19.057 1.00 98.44 93 ARG A CA 1
ATOM 713 C C . ARG A 1 93 ? -0.921 -5.149 20.417 1.00 98.44 93 ARG A C 1
ATOM 715 O O . ARG A 1 93 ? -1.551 -5.445 21.432 1.00 98.44 93 ARG A O 1
ATOM 722 N N . SER A 1 94 ? 0.169 -4.384 20.428 1.00 98.44 94 SER A N 1
ATOM 723 C CA . SER A 1 94 ? 0.779 -3.820 21.638 1.00 98.44 94 SER A CA 1
ATOM 724 C C . SER A 1 94 ? -0.160 -2.864 22.385 1.00 98.44 94 SER A C 1
ATOM 726 O O . SER A 1 94 ? -0.178 -2.847 23.614 1.00 98.44 94 SER A O 1
ATOM 728 N N . ALA A 1 95 ? -1.008 -2.126 21.662 1.00 98.19 95 ALA A N 1
ATOM 729 C CA . ALA A 1 95 ? -2.036 -1.256 22.235 1.00 98.19 95 ALA A CA 1
ATOM 730 C C . ALA A 1 95 ? -3.308 -1.999 22.705 1.00 98.19 95 ALA A C 1
ATOM 732 O O . ALA A 1 95 ? -4.260 -1.360 23.155 1.00 98.19 95 ALA A O 1
ATOM 733 N N . GLY A 1 96 ? -3.371 -3.333 22.585 1.00 98.31 96 GLY A N 1
ATOM 734 C CA . GLY A 1 96 ? -4.547 -4.126 22.966 1.00 98.31 96 GLY A CA 1
ATOM 735 C C . GLY A 1 96 ? -5.737 -3.995 22.005 1.00 98.31 96 GLY A C 1
ATOM 736 O O . GLY A 1 96 ? -6.869 -4.317 22.368 1.00 98.31 96 GLY A O 1
ATOM 737 N N . LYS A 1 97 ? -5.498 -3.545 20.768 1.00 98.38 97 LYS A N 1
ATOM 738 C CA . LYS A 1 97 ? -6.509 -3.299 19.727 1.00 98.38 97 LYS A CA 1
ATOM 739 C C . LYS A 1 97 ? -6.339 -4.155 18.452 1.00 98.38 97 LYS A C 1
ATOM 741 O O . LYS A 1 97 ? -6.676 -3.672 17.371 1.00 98.38 97 LYS A O 1
ATOM 746 N N . PRO A 1 98 ? -5.892 -5.430 18.505 1.00 98.00 98 PRO A N 1
ATOM 747 C CA . PRO A 1 98 ? -5.666 -6.217 17.285 1.00 98.00 98 PRO A CA 1
ATOM 748 C C . PRO A 1 98 ? -6.952 -6.442 16.469 1.00 98.00 98 PRO A C 1
ATOM 750 O O . PRO A 1 98 ? -6.898 -6.613 15.260 1.00 98.00 98 PRO A O 1
ATOM 753 N N . HIS A 1 99 ? -8.120 -6.392 17.116 1.00 98.06 99 HIS A N 1
ATOM 754 C CA . HIS A 1 99 ? -9.430 -6.551 16.480 1.00 98.06 99 HIS A CA 1
ATOM 755 C C . HIS A 1 99 ? -9.812 -5.405 15.526 1.00 98.06 99 HIS A C 1
ATOM 757 O O . HIS A 1 99 ? -10.770 -5.551 14.770 1.00 98.06 99 HIS A O 1
ATOM 763 N N . LEU A 1 100 ? -9.108 -4.266 15.571 1.00 98.31 100 LEU A N 1
ATOM 764 C CA . LEU A 1 100 ? -9.335 -3.161 14.639 1.00 98.31 100 LEU A CA 1
ATOM 765 C C . LEU A 1 100 ? -8.644 -3.385 13.292 1.00 98.31 100 LEU A C 1
ATOM 767 O O . LEU A 1 100 ? -9.002 -2.710 12.335 1.00 98.31 100 LEU A O 1
ATOM 771 N N . PHE A 1 101 ? -7.680 -4.301 13.186 1.00 98.62 101 PHE A N 1
ATOM 772 C CA . PHE A 1 101 ? -6.879 -4.467 11.976 1.00 98.62 101 PHE A CA 1
ATOM 773 C C . PHE A 1 101 ? -7.331 -5.667 11.145 1.00 98.62 101 PHE A C 1
ATOM 775 O O . PHE A 1 101 ? -7.478 -6.778 11.647 1.00 98.62 101 PHE A O 1
ATOM 782 N N . THR A 1 102 ? -7.537 -5.451 9.849 1.00 98.56 102 THR A N 1
ATOM 783 C CA . THR A 1 102 ? -7.788 -6.503 8.860 1.00 98.56 102 THR A CA 1
ATOM 784 C C . THR A 1 102 ? -6.783 -6.359 7.730 1.00 98.56 102 THR A C 1
ATOM 786 O O . THR A 1 102 ? -6.830 -5.381 6.991 1.00 98.56 102 THR A O 1
ATOM 789 N N . ARG A 1 103 ? -5.896 -7.341 7.564 1.00 98.56 103 ARG A N 1
ATOM 790 C CA . ARG A 1 103 ? -4.907 -7.359 6.483 1.00 98.56 103 ARG A CA 1
ATOM 791 C C . ARG A 1 103 ? -5.350 -8.261 5.340 1.00 98.56 103 ARG A C 1
ATOM 793 O O . ARG A 1 103 ? -5.751 -9.399 5.571 1.00 98.56 103 ARG A O 1
ATOM 800 N N . LEU A 1 104 ? -5.209 -7.770 4.115 1.00 98.81 104 LEU A N 1
ATOM 801 C CA . LEU A 1 104 ? -5.298 -8.557 2.888 1.00 98.81 104 LEU A CA 1
ATOM 802 C C . LEU A 1 104 ? -3.946 -8.480 2.183 1.00 98.81 104 LEU A C 1
ATOM 804 O O . LEU A 1 104 ? -3.491 -7.380 1.886 1.00 98.81 104 LEU A O 1
ATOM 808 N N . SER A 1 105 ? -3.310 -9.621 1.928 1.00 98.69 105 SER A N 1
ATOM 809 C CA . SER A 1 105 ? -2.024 -9.676 1.225 1.00 98.69 105 SER A CA 1
ATOM 810 C C . SER A 1 105 ? -2.164 -10.437 -0.085 1.00 98.69 105 SER A C 1
ATOM 812 O O . SER A 1 105 ? -2.732 -11.531 -0.111 1.00 98.69 105 SER A O 1
ATOM 814 N N . TYR A 1 106 ? -1.639 -9.853 -1.160 1.00 98.81 106 TYR A N 1
ATOM 815 C CA . TYR A 1 106 ? -1.754 -10.375 -2.515 1.00 98.81 106 TYR A CA 1
ATOM 816 C C . TYR A 1 106 ? -0.368 -10.608 -3.135 1.00 98.81 106 TYR A C 1
ATOM 818 O O . TYR A 1 106 ? 0.261 -9.660 -3.626 1.00 98.81 106 TYR A O 1
ATOM 826 N N . PRO A 1 107 ? 0.108 -11.868 -3.156 1.00 98.56 107 PRO A N 1
ATOM 827 C CA . PRO A 1 107 ? 1.356 -12.235 -3.812 1.00 98.56 107 PRO A CA 1
ATOM 828 C C . PRO A 1 107 ? 1.355 -11.845 -5.290 1.00 98.56 107 PRO A C 1
ATOM 830 O O . PRO A 1 107 ? 0.439 -12.189 -6.037 1.00 98.56 107 PRO A O 1
ATOM 833 N N . GLY A 1 108 ? 2.390 -11.131 -5.730 1.00 98.19 108 GLY A N 1
ATOM 834 C CA . GLY A 1 108 ? 2.533 -10.709 -7.125 1.00 98.19 108 GLY A CA 1
ATOM 835 C C . GLY A 1 108 ? 1.622 -9.553 -7.557 1.00 98.19 108 GLY A C 1
ATOM 836 O O . GLY A 1 108 ? 1.633 -9.208 -8.739 1.00 98.19 108 GLY A O 1
ATOM 837 N N . ALA A 1 109 ? 0.848 -8.943 -6.653 1.00 98.75 109 ALA A N 1
ATOM 838 C CA . ALA A 1 109 ? 0.183 -7.664 -6.903 1.00 98.75 109 ALA A CA 1
ATOM 839 C C . ALA A 1 109 ? 1.131 -6.494 -6.597 1.00 98.75 109 ALA A C 1
ATOM 841 O O . ALA A 1 109 ? 2.026 -6.615 -5.769 1.00 98.75 109 ALA A O 1
ATOM 842 N N . GLY A 1 110 ? 0.936 -5.374 -7.288 1.00 98.44 110 GLY A N 1
ATOM 843 C CA . GLY A 1 110 ? 1.799 -4.192 -7.204 1.00 98.44 110 GLY A CA 1
ATOM 844 C C . GLY A 1 110 ? 1.118 -3.054 -6.455 1.00 98.44 110 GLY A C 1
ATOM 845 O O . GLY A 1 110 ? 0.088 -3.256 -5.817 1.00 98.44 110 GLY A O 1
ATOM 846 N N . HIS A 1 111 ? 1.652 -1.847 -6.609 1.00 98.12 111 HIS A N 1
ATOM 847 C CA . HIS A 1 111 ? 1.176 -0.645 -5.928 1.00 98.12 111 HIS A CA 1
ATOM 848 C C . HIS A 1 111 ? -0.263 -0.256 -6.306 1.00 98.12 111 HIS A C 1
ATOM 850 O O . HIS A 1 111 ? -1.093 0.026 -5.443 1.00 98.12 111 HIS A O 1
ATOM 856 N N . LEU A 1 112 ? -0.564 -0.253 -7.608 1.00 97.69 112 LEU A N 1
ATOM 857 C CA . LEU A 1 112 ? -1.801 0.298 -8.172 1.00 97.69 112 LEU A CA 1
ATOM 858 C C . LEU A 1 112 ? -2.942 -0.732 -8.190 1.00 97.69 112 LEU A C 1
ATOM 860 O O . LEU A 1 112 ? -3.366 -1.170 -9.257 1.00 97.69 112 LEU A O 1
ATOM 864 N N . ILE A 1 113 ? -3.431 -1.148 -7.018 1.00 98.50 113 ILE A N 1
ATOM 865 C CA . ILE A 1 113 ? -4.605 -2.035 -6.910 1.00 98.50 113 ILE A CA 1
ATOM 866 C C . ILE A 1 113 ? -5.882 -1.213 -7.153 1.00 98.50 113 ILE A C 1
ATOM 868 O O . ILE A 1 113 ? -6.509 -0.695 -6.231 1.00 98.50 113 ILE A O 1
ATOM 872 N N . GLU A 1 114 ? -6.224 -1.073 -8.431 1.00 98.00 114 GLU A N 1
ATOM 873 C CA . GLU A 1 114 ? -7.404 -0.348 -8.934 1.00 98.00 114 GLU A CA 1
ATOM 874 C C . GLU A 1 114 ? -8.688 -1.215 -8.922 1.00 98.00 114 GLU A C 1
ATOM 876 O O . GLU A 1 114 ? -8.613 -2.414 -8.641 1.00 98.00 114 GLU A O 1
ATOM 881 N N . PRO A 1 115 ? -9.878 -0.673 -9.263 1.00 97.50 115 PRO A N 1
ATOM 882 C CA . PRO A 1 115 ? -11.088 -1.479 -9.419 1.00 97.50 115 PRO A CA 1
ATOM 883 C C . PRO A 1 115 ? -10.938 -2.625 -10.443 1.00 97.50 115 PRO A C 1
ATOM 885 O O . PRO A 1 115 ? -10.098 -2.537 -11.349 1.00 97.50 115 PRO A O 1
ATOM 888 N N . PRO A 1 116 ? -11.785 -3.672 -10.357 1.00 97.69 116 PRO A N 1
ATOM 889 C CA . PRO A 1 116 ? -11.696 -4.869 -11.189 1.00 97.69 116 PRO A CA 1
ATOM 890 C C . PRO A 1 116 ? -11.599 -4.576 -12.687 1.00 97.69 116 PRO A C 1
ATOM 892 O O . PRO A 1 116 ? -12.261 -3.672 -13.200 1.00 97.69 116 PRO A O 1
ATOM 895 N N . TYR A 1 117 ? -10.802 -5.386 -13.387 1.00 94.88 117 TYR A N 1
ATOM 896 C CA . TYR A 1 117 ? -10.559 -5.307 -14.836 1.00 94.88 117 TYR A CA 1
ATOM 897 C C . TYR A 1 117 ? -9.801 -4.060 -15.319 1.00 94.88 117 TYR A C 1
ATOM 899 O O . TYR A 1 117 ? -9.620 -3.884 -16.527 1.00 94.88 117 TYR A O 1
ATOM 907 N N . SER A 1 118 ? -9.304 -3.220 -14.409 1.00 96.94 118 SER A N 1
ATOM 908 C CA . SER A 1 118 ? -8.351 -2.166 -14.764 1.00 96.94 118 SER A CA 1
ATOM 909 C C . SER A 1 118 ? -7.012 -2.795 -15.179 1.00 96.94 118 SER A C 1
ATOM 911 O O . SER A 1 118 ? -6.515 -3.681 -14.484 1.00 96.94 118 SER A O 1
ATOM 913 N N . PRO A 1 119 ? -6.393 -2.375 -16.296 1.00 95.06 119 PRO A N 1
ATOM 914 C CA . PRO A 1 119 ? -5.139 -2.968 -16.748 1.00 95.06 119 PRO A CA 1
ATOM 915 C C . PRO A 1 119 ? -4.004 -2.686 -15.755 1.00 95.06 119 PRO A C 1
ATOM 917 O O . PRO A 1 119 ? -3.818 -1.551 -15.319 1.00 95.06 119 PRO A O 1
ATOM 920 N N . ASN A 1 120 ? -3.192 -3.703 -15.449 1.00 95.62 120 ASN A N 1
ATOM 921 C CA . ASN A 1 120 ? -1.981 -3.518 -14.653 1.00 95.62 120 ASN A CA 1
ATOM 922 C C . ASN A 1 120 ? -0.967 -2.644 -15.415 1.00 95.62 120 ASN A C 1
ATOM 924 O O . ASN A 1 120 ? -0.479 -3.020 -16.484 1.00 95.62 120 ASN A O 1
ATOM 928 N N . ALA A 1 121 ? -0.615 -1.499 -14.834 1.00 95.00 121 ALA A N 1
ATOM 929 C CA . ALA A 1 121 ? 0.488 -0.662 -15.283 1.00 95.00 121 ALA A CA 1
ATOM 930 C C . ALA A 1 121 ? 1.714 -0.912 -14.396 1.00 95.00 121 ALA A C 1
ATOM 932 O O . ALA A 1 121 ? 1.882 -0.262 -13.370 1.00 95.00 121 ALA A O 1
ATOM 933 N N . ARG A 1 122 ? 2.598 -1.837 -14.792 1.00 95.88 122 ARG A N 1
ATOM 934 C CA . ARG A 1 122 ? 3.819 -2.141 -14.019 1.00 95.88 122 ARG A CA 1
ATOM 935 C C . ARG A 1 122 ? 4.794 -0.962 -13.932 1.00 95.88 122 ARG A C 1
ATOM 937 O O . ARG A 1 122 ? 5.535 -0.849 -12.958 1.00 95.88 122 ARG A O 1
ATOM 944 N N . ALA A 1 123 ? 4.800 -0.097 -14.946 1.00 96.38 123 ALA A N 1
ATOM 945 C CA . ALA A 1 123 ? 5.631 1.096 -15.001 1.00 96.38 123 ALA A CA 1
ATOM 946 C C . ALA A 1 123 ? 4.904 2.241 -15.717 1.00 96.38 123 ALA A C 1
ATOM 948 O O . ALA A 1 123 ? 4.157 1.998 -16.668 1.00 96.38 123 ALA A O 1
ATOM 949 N N . SER A 1 124 ? 5.142 3.487 -15.310 1.00 94.75 124 SER A N 1
ATOM 950 C CA . SER A 1 124 ? 4.636 4.661 -16.034 1.00 94.75 124 SER A CA 1
ATOM 951 C C . SER A 1 124 ? 5.552 5.877 -15.885 1.00 94.75 124 SER A C 1
ATOM 953 O O . SER A 1 124 ? 6.454 5.912 -15.051 1.00 94.75 124 SER A O 1
ATOM 955 N N . LEU A 1 125 ? 5.356 6.875 -16.749 1.00 92.38 125 LEU A N 1
ATOM 956 C CA . LEU A 1 125 ? 6.103 8.128 -16.703 1.00 92.38 125 LEU A CA 1
ATOM 957 C C . LEU A 1 125 ? 5.673 8.955 -15.482 1.00 92.38 125 LEU A C 1
ATOM 959 O O . LEU A 1 125 ? 4.531 9.400 -15.424 1.00 92.38 125 LEU A O 1
ATOM 963 N N . TRP A 1 126 ? 6.602 9.200 -14.558 1.00 85.44 126 TRP A N 1
ATOM 964 C CA . TRP A 1 126 ? 6.367 9.985 -13.343 1.00 85.44 126 TRP A CA 1
ATOM 965 C C . TRP A 1 126 ? 6.732 11.460 -13.509 1.00 85.44 126 TRP A C 1
ATOM 967 O O . TRP A 1 126 ? 5.951 12.346 -13.179 1.00 85.44 126 TRP A O 1
ATOM 977 N N . SER A 1 127 ? 7.917 11.744 -14.056 1.00 81.19 127 SER A N 1
ATOM 978 C CA . SER A 1 127 ? 8.380 13.118 -14.278 1.00 81.19 127 SER A CA 1
ATOM 979 C C . SER A 1 127 ? 9.130 13.258 -15.598 1.00 81.19 127 SER A C 1
ATOM 981 O O . SER A 1 127 ? 9.695 12.300 -16.121 1.00 81.19 127 SER A O 1
ATOM 983 N N . VAL A 1 128 ? 9.121 14.474 -16.147 1.00 69.25 128 VAL A N 1
ATOM 984 C CA . VAL A 1 128 ? 9.798 14.864 -17.397 1.00 69.25 128 VAL A CA 1
ATOM 985 C C . VAL A 1 128 ? 10.829 15.979 -17.212 1.00 69.25 128 VAL A C 1
ATOM 987 O O . VAL A 1 128 ? 11.627 16.209 -18.119 1.00 69.25 128 VAL A O 1
ATOM 990 N N . LYS A 1 129 ? 10.852 16.667 -16.063 1.00 63.31 129 LYS A N 1
ATOM 991 C CA . LYS A 1 129 ? 11.817 17.736 -15.751 1.00 63.31 129 LYS A CA 1
ATOM 992 C C . LYS A 1 129 ? 12.266 17.609 -14.289 1.00 63.31 129 LYS A C 1
ATOM 994 O O . LYS A 1 129 ? 11.408 17.402 -13.439 1.00 63.31 129 LYS A O 1
ATOM 999 N N . PRO A 1 130 ? 13.567 17.746 -13.969 1.00 70.69 130 PRO A N 1
ATOM 1000 C CA . PRO A 1 130 ? 14.704 17.987 -14.867 1.00 70.69 130 PRO A CA 1
ATOM 1001 C C . PRO A 1 130 ? 15.167 16.746 -15.658 1.00 70.69 130 PRO A C 1
ATOM 1003 O O . PRO A 1 130 ? 15.963 16.885 -16.584 1.00 70.69 130 PRO A O 1
ATOM 1006 N N . LYS A 1 131 ? 14.675 15.543 -15.331 1.00 76.88 131 LYS A N 1
ATOM 1007 C CA . LYS A 1 131 ? 14.971 14.285 -16.037 1.00 76.88 131 LYS A CA 1
ATOM 1008 C C . LYS A 1 131 ? 13.685 13.498 -16.282 1.00 76.88 131 LYS A C 1
ATOM 1010 O O . LYS A 1 131 ? 12.747 13.592 -15.494 1.00 76.88 131 LYS A O 1
ATOM 1015 N N . LYS A 1 132 ? 13.659 12.709 -17.361 1.00 84.19 132 LYS A N 1
ATOM 1016 C CA . LYS A 1 132 ? 12.591 11.738 -17.612 1.00 84.19 132 LYS A CA 1
ATOM 1017 C C . LYS A 1 132 ? 12.747 10.578 -16.630 1.00 84.19 132 LYS A C 1
ATOM 1019 O O . LYS A 1 132 ? 13.761 9.889 -16.681 1.00 84.19 132 LYS A O 1
ATOM 1024 N N . LEU A 1 133 ? 11.763 10.381 -15.761 1.00 88.62 133 LEU A N 1
ATOM 1025 C CA . LEU A 1 133 ? 11.740 9.316 -14.763 1.00 88.62 133 LEU A CA 1
ATOM 1026 C C . LEU A 1 133 ? 10.533 8.422 -15.009 1.00 88.62 133 LEU A C 1
ATOM 1028 O O . LEU A 1 133 ? 9.400 8.903 -15.058 1.00 88.62 133 LEU A O 1
ATOM 1032 N N . ILE A 1 134 ? 10.794 7.132 -15.181 1.00 94.31 134 ILE A N 1
ATOM 1033 C CA . ILE A 1 134 ? 9.772 6.089 -15.234 1.00 94.31 134 ILE A CA 1
ATOM 1034 C C . ILE A 1 134 ? 9.769 5.415 -13.869 1.00 94.31 134 ILE A C 1
ATOM 1036 O O . ILE A 1 134 ? 10.830 5.000 -13.417 1.00 94.31 134 ILE A O 1
ATOM 1040 N N . THR A 1 135 ? 8.608 5.327 -13.229 1.00 94.88 135 THR A N 1
ATOM 1041 C CA . THR A 1 135 ? 8.441 4.693 -11.917 1.00 94.88 135 THR A CA 1
ATOM 1042 C C . THR A 1 135 ? 7.931 3.277 -12.079 1.00 94.88 135 THR A C 1
ATOM 1044 O O . THR A 1 135 ? 7.068 3.021 -12.922 1.00 94.88 135 THR A O 1
ATOM 1047 N N . LEU A 1 136 ? 8.463 2.375 -11.259 1.00 97.38 136 LEU A N 1
ATOM 1048 C CA . LEU A 1 136 ? 7.992 1.008 -11.121 1.00 97.38 136 LEU A CA 1
ATOM 1049 C C . LEU A 1 136 ? 6.928 0.911 -10.025 1.00 97.38 136 LEU A C 1
ATOM 1051 O O . LEU A 1 136 ? 7.178 1.186 -8.853 1.00 97.38 136 LEU A O 1
ATOM 1055 N N . TRP A 1 137 ? 5.747 0.455 -10.426 1.00 97.81 137 TRP A N 1
ATOM 1056 C CA . TRP A 1 137 ? 4.617 0.156 -9.544 1.00 97.81 137 TRP A CA 1
ATOM 1057 C C . TRP A 1 137 ? 4.588 -1.322 -9.150 1.00 97.81 137 TRP A C 1
ATOM 1059 O O . TRP A 1 137 ? 3.980 -1.684 -8.148 1.00 97.81 137 TRP A O 1
ATOM 1069 N N . GLY A 1 138 ? 5.242 -2.176 -9.943 1.00 98.00 138 GLY A N 1
ATOM 1070 C CA . GLY A 1 138 ? 5.223 -3.623 -9.764 1.00 98.00 138 GLY A CA 1
ATOM 1071 C C . GLY A 1 138 ? 3.904 -4.274 -10.190 1.00 98.00 138 GLY A C 1
ATOM 1072 O O . GLY A 1 138 ? 3.102 -3.699 -10.931 1.00 98.00 138 GLY A O 1
ATOM 1073 N N . GLY A 1 139 ? 3.696 -5.512 -9.756 1.00 98.12 139 GLY A N 1
ATOM 1074 C CA . GLY A 1 139 ? 2.569 -6.356 -10.135 1.00 98.12 139 GLY A CA 1
ATOM 1075 C C . GLY A 1 139 ? 2.821 -7.203 -11.386 1.00 98.12 139 GLY A C 1
ATOM 1076 O O . GLY A 1 139 ? 3.399 -6.742 -12.377 1.00 98.12 139 GLY A O 1
ATOM 1077 N N . HIS A 1 140 ? 2.361 -8.454 -11.355 1.00 98.12 140 HIS A N 1
ATOM 1078 C CA . HIS A 1 140 ? 2.298 -9.340 -12.516 1.00 98.12 140 HIS A CA 1
ATOM 1079 C C . HIS A 1 140 ? 0.853 -9.428 -13.028 1.00 98.12 140 HIS A C 1
ATOM 1081 O O . HIS A 1 140 ? -0.056 -9.535 -12.209 1.00 98.12 140 HIS A O 1
ATOM 1087 N N . PRO A 1 141 ? 0.604 -9.448 -14.352 1.00 96.69 141 PRO A N 1
ATOM 1088 C CA . PRO A 1 141 ? -0.740 -9.246 -14.901 1.00 96.69 141 PRO A CA 1
ATOM 1089 C C . PRO A 1 141 ? -1.839 -10.132 -14.295 1.00 96.69 141 PRO A C 1
ATOM 1091 O O . PRO A 1 141 ? -2.851 -9.618 -13.833 1.00 96.69 141 PRO A O 1
ATOM 1094 N N . ALA A 1 142 ? -1.630 -11.452 -14.257 1.00 97.94 142 ALA A N 1
ATOM 1095 C CA . ALA A 1 142 ? -2.618 -12.402 -13.745 1.00 97.94 142 ALA A CA 1
ATOM 1096 C C . ALA A 1 142 ? -2.887 -12.271 -12.230 1.00 97.94 142 ALA A C 1
ATOM 1098 O O . ALA A 1 142 ? -4.045 -12.067 -11.865 1.00 97.94 142 ALA A O 1
ATOM 1099 N N . PRO A 1 143 ? -1.882 -12.356 -11.331 1.00 98.44 143 PRO A N 1
ATOM 1100 C CA . PRO A 1 143 ? -2.142 -12.216 -9.897 1.00 98.44 143 PRO A CA 1
ATOM 1101 C C . PRO A 1 143 ? -2.601 -10.805 -9.517 1.00 98.44 143 PRO A C 1
ATOM 1103 O O . PRO A 1 143 ? -3.402 -10.663 -8.600 1.00 98.44 143 PRO A O 1
ATOM 1106 N N . HIS A 1 144 ? -2.162 -9.768 -10.237 1.00 98.75 144 HIS A N 1
ATOM 1107 C CA . HIS A 1 144 ? -2.623 -8.404 -10.002 1.00 98.75 144 HIS A CA 1
ATOM 1108 C C . HIS A 1 144 ? -4.112 -8.245 -10.339 1.00 98.75 144 HIS A C 1
ATOM 1110 O O . HIS A 1 144 ? -4.854 -7.708 -9.525 1.00 98.75 144 HIS A O 1
ATOM 1116 N N . ALA A 1 145 ? -4.572 -8.773 -11.478 1.00 98.56 145 ALA A N 1
ATOM 1117 C CA . ALA A 1 145 ? -5.995 -8.761 -11.825 1.00 98.56 145 ALA A CA 1
ATOM 1118 C C . ALA A 1 145 ? -6.846 -9.521 -10.790 1.00 98.56 145 ALA A C 1
ATOM 1120 O O . ALA A 1 145 ? -7.865 -9.009 -10.331 1.00 98.56 145 ALA A O 1
ATOM 1121 N N . ALA A 1 146 ? -6.381 -10.697 -10.351 1.00 98.62 146 ALA A N 1
ATOM 1122 C CA . ALA A 1 146 ? -7.055 -11.468 -9.306 1.00 98.62 146 ALA A CA 1
ATOM 1123 C C . ALA A 1 146 ? -7.126 -10.706 -7.968 1.00 98.62 146 ALA A C 1
ATOM 1125 O O . ALA A 1 146 ? -8.149 -10.753 -7.285 1.00 98.62 146 ALA A O 1
ATOM 1126 N N . ALA A 1 147 ? -6.065 -9.975 -7.610 1.00 98.75 147 ALA A N 1
ATOM 1127 C CA . ALA A 1 147 ? -6.043 -9.127 -6.424 1.00 98.75 147 ALA A CA 1
ATOM 1128 C C . ALA A 1 147 ? -7.064 -7.986 -6.508 1.00 98.75 147 ALA A C 1
ATOM 1130 O O . ALA A 1 147 ? -7.747 -7.723 -5.526 1.00 98.75 147 ALA A O 1
ATOM 1131 N N . GLN A 1 148 ? -7.209 -7.336 -7.668 1.00 98.69 148 GLN A N 1
ATOM 1132 C CA . GLN A 1 148 ? -8.197 -6.269 -7.869 1.00 98.69 148 GLN A CA 1
ATOM 1133 C C . GLN A 1 148 ? -9.634 -6.778 -7.714 1.00 98.69 148 GLN A C 1
ATOM 1135 O O . GLN A 1 148 ? -10.444 -6.127 -7.057 1.00 98.69 148 GLN A O 1
ATOM 1140 N N . GLU A 1 149 ? -9.948 -7.945 -8.284 1.00 98.69 149 GLU A N 1
ATOM 1141 C CA . GLU A 1 149 ? -11.269 -8.575 -8.157 1.00 98.69 149 GLU A CA 1
ATOM 1142 C C . GLU A 1 149 ? -11.606 -8.897 -6.694 1.00 98.69 149 GLU A C 1
ATOM 1144 O O . GLU A 1 149 ? -12.633 -8.450 -6.177 1.00 98.69 149 GLU A O 1
ATOM 1149 N N . ASP A 1 150 ? -10.714 -9.611 -6.004 1.00 98.81 150 ASP A N 1
ATOM 1150 C CA . ASP A 1 150 ? -10.938 -10.048 -4.625 1.00 98.81 150 ASP A CA 1
ATOM 1151 C C . ASP A 1 150 ? -10.905 -8.881 -3.617 1.00 98.81 150 ASP A C 1
ATOM 1153 O O . ASP A 1 150 ? -11.760 -8.801 -2.728 1.00 98.81 150 ASP A O 1
ATOM 1157 N N . ALA A 1 151 ? -9.969 -7.936 -3.765 1.00 98.69 151 ALA A N 1
ATOM 1158 C CA . ALA A 1 151 ? -9.880 -6.769 -2.888 1.00 98.69 151 ALA A CA 1
ATOM 1159 C C . ALA A 1 151 ? -11.131 -5.895 -2.999 1.00 98.69 151 ALA A C 1
ATOM 1161 O O . ALA A 1 151 ? -11.650 -5.436 -1.981 1.00 98.69 151 ALA A O 1
ATOM 1162 N N . TRP A 1 152 ? -11.653 -5.694 -4.211 1.00 98.62 152 TRP A N 1
ATOM 1163 C CA . TRP A 1 152 ? -12.840 -4.874 -4.428 1.00 98.62 152 TRP A CA 1
ATOM 1164 C C . TRP A 1 152 ? -14.067 -5.424 -3.701 1.00 98.62 152 TRP A C 1
ATOM 1166 O O . TRP A 1 152 ? -14.745 -4.687 -2.980 1.00 98.62 152 TRP A O 1
ATOM 1176 N N . GLU A 1 153 ? -14.328 -6.728 -3.821 1.00 98.44 153 GLU A N 1
ATOM 1177 C CA . GLU A 1 153 ? -15.430 -7.376 -3.107 1.00 98.44 153 GLU A CA 1
ATOM 1178 C C . GLU A 1 153 ? -15.274 -7.229 -1.584 1.00 98.44 153 GLU A C 1
ATOM 1180 O O . GLU A 1 153 ? -16.216 -6.846 -0.879 1.00 98.44 153 GLU A O 1
ATOM 1185 N N . LYS A 1 154 ? -14.066 -7.474 -1.062 1.00 98.69 154 LYS A N 1
ATOM 1186 C CA . LYS A 1 154 ? -13.782 -7.386 0.377 1.00 98.69 154 LYS A CA 1
ATOM 1187 C C . LYS A 1 154 ? -13.906 -5.964 0.917 1.00 98.69 154 LYS A C 1
ATOM 1189 O O . LYS A 1 154 ? -14.453 -5.790 2.007 1.00 98.69 154 LYS A O 1
ATOM 1194 N N . VAL A 1 155 ? -13.484 -4.955 0.154 1.00 98.62 155 VAL A N 1
ATOM 1195 C CA . VAL A 1 155 ? -13.670 -3.539 0.503 1.00 98.62 155 VAL A CA 1
ATOM 1196 C C . VAL A 1 155 ? -15.153 -3.198 0.589 1.00 98.62 155 VAL A C 1
ATOM 1198 O O . VAL A 1 155 ? -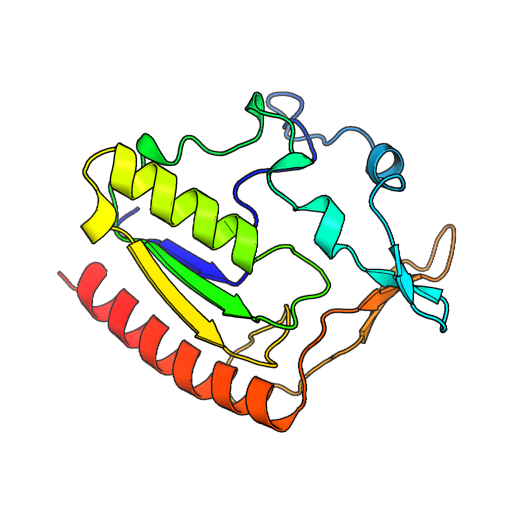15.583 -2.613 1.584 1.00 98.62 155 VAL A O 1
ATOM 1201 N N . LEU A 1 156 ? -15.963 -3.598 -0.396 1.00 98.06 156 LEU A N 1
ATOM 1202 C CA . LEU A 1 156 ? -17.406 -3.345 -0.370 1.00 98.06 156 LEU A CA 1
ATOM 1203 C C . LEU A 1 156 ? -18.074 -3.995 0.849 1.00 98.06 156 LEU A C 1
ATOM 1205 O O . LEU A 1 156 ? -18.864 -3.342 1.536 1.00 98.06 156 LEU A O 1
ATOM 1209 N N . ASN A 1 157 ? -17.722 -5.244 1.159 1.00 98.12 157 ASN A N 1
ATOM 1210 C CA . ASN A 1 157 ? -18.232 -5.953 2.333 1.00 98.12 157 ASN A CA 1
ATOM 1211 C C . ASN A 1 157 ? -17.825 -5.264 3.645 1.00 98.12 157 ASN A C 1
ATOM 1213 O O . ASN A 1 157 ? -1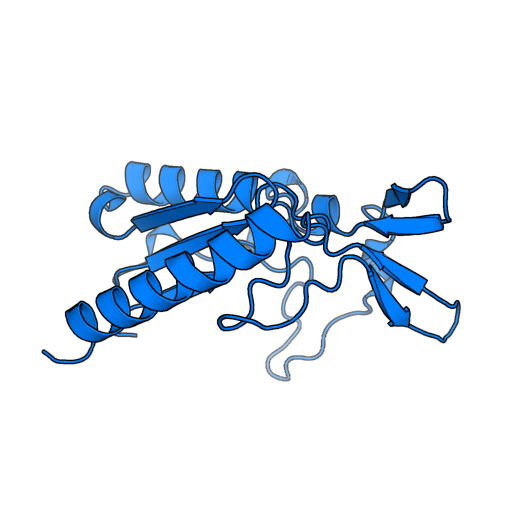8.664 -5.063 4.528 1.00 98.12 157 ASN A O 1
ATOM 1217 N N . PHE A 1 158 ? -16.563 -4.844 3.757 1.00 98.31 158 PHE A N 1
ATOM 1218 C CA . PHE A 1 158 ? -16.042 -4.134 4.922 1.00 98.31 158 PHE A CA 1
ATOM 1219 C C . PHE A 1 158 ? -16.726 -2.781 5.135 1.00 98.31 158 PHE A C 1
ATOM 1221 O O . PHE A 1 158 ? -17.159 -2.477 6.248 1.00 98.31 158 PHE A O 1
ATOM 1228 N N . LEU A 1 159 ? -16.884 -1.983 4.077 1.00 97.69 159 LEU A N 1
ATOM 1229 C CA . LEU A 1 159 ? -17.587 -0.702 4.153 1.00 97.69 159 LEU A CA 1
ATOM 1230 C C . LEU A 1 159 ? -19.058 -0.902 4.531 1.00 97.69 159 LEU A C 1
ATOM 1232 O O . LEU A 1 159 ? -19.579 -0.181 5.379 1.00 97.69 159 LEU A O 1
ATOM 1236 N N . ASN A 1 160 ? -19.730 -1.905 3.963 1.00 97.12 160 ASN A N 1
ATOM 1237 C CA . ASN A 1 160 ? -21.129 -2.196 4.269 1.00 97.12 160 ASN A CA 1
ATOM 1238 C C . ASN A 1 160 ? -21.324 -2.560 5.756 1.00 97.12 160 ASN A C 1
ATOM 1240 O O . ASN A 1 160 ? -22.228 -2.034 6.403 1.00 97.12 160 ASN A O 1
ATOM 1244 N N . ALA A 1 161 ? -20.436 -3.387 6.320 1.00 96.06 161 ALA A N 1
ATOM 1245 C CA . ALA A 1 161 ? -20.491 -3.816 7.721 1.00 96.06 161 ALA A CA 1
ATOM 1246 C C . ALA A 1 161 ? -20.215 -2.692 8.745 1.00 96.06 161 ALA A C 1
ATOM 1248 O O . ALA A 1 161 ? -20.651 -2.780 9.902 1.00 96.06 161 ALA A O 1
ATOM 1249 N N . ASN A 1 162 ? -19.484 -1.650 8.338 1.00 96.62 162 ASN A N 1
ATOM 1250 C CA . ASN A 1 162 ? -19.049 -0.571 9.227 1.00 96.62 162 ASN A CA 1
ATOM 1251 C C . ASN A 1 162 ? -19.810 0.751 9.033 1.00 96.62 162 ASN A C 1
ATOM 1253 O O . ASN A 1 162 ? -19.906 1.521 9.984 1.00 96.62 162 ASN A O 1
ATOM 1257 N N . LEU A 1 163 ? -20.369 1.017 7.846 1.00 95.31 163 LEU A N 1
ATOM 1258 C CA . LEU A 1 163 ? -21.051 2.284 7.541 1.00 95.31 163 LEU A CA 1
ATOM 1259 C C . LEU A 1 163 ? -22.579 2.207 7.573 1.00 95.31 163 LEU A C 1
ATOM 1261 O O . LEU A 1 163 ? -23.221 3.230 7.784 1.00 95.31 163 LEU A O 1
ATOM 1265 N N . ARG A 1 164 ? -23.182 1.036 7.336 1.00 83.44 164 ARG A N 1
ATOM 1266 C CA . ARG A 1 164 ? -24.650 0.893 7.262 1.00 83.44 164 ARG A CA 1
ATOM 1267 C C . ARG A 1 164 ? -25.288 0.449 8.581 1.00 83.44 164 ARG A C 1
ATOM 1269 O O . ARG A 1 164 ? -26.252 -0.312 8.566 1.00 83.44 164 ARG A O 1
ATOM 1276 N N . ARG A 1 165 ? -24.717 0.889 9.702 1.00 60.50 165 ARG A N 1
ATOM 1277 C CA . ARG A 1 165 ? -25.272 0.651 11.040 1.00 60.50 165 ARG A CA 1
ATOM 1278 C C . ARG A 1 165 ? -26.299 1.708 11.410 1.00 60.50 165 ARG A C 1
ATOM 1280 O O . ARG A 1 165 ? -26.078 2.882 11.045 1.00 60.50 165 ARG A O 1
#

Radius of gyration: 16.78 Å; chains: 1; bounding box: 44×39×41 Å

Secondary structure (DSSP, 8-state):
---EEEES--SB-SS---TTTT----GGGGGGG-EE-TT--EE-GGGG-GGGS-GGGB--GGG--S-EEEEEETTBSSS-HHHHHHHHHHHHHHTT-GGGEEEEEETT--S---STTPPP-SEEEEE-SSS-EEEE-B--HHHHHHHHHHHHHHHHHHHHHHH--

Organism: NCBI:txid704102

Foldseek 3Di:
DLEEEAELDAQFDLFDQPDPVRDTDDPVVQPVQWDADPVRATFQARVRQPVNHDPVGGPPLLPDDHAYEYEEEPFERNHVSVNRLVVSCVSCVVSVRNVSYHYDYFYQAFRPLDAAPDFDDQWDFDDPPPHTHIHGRTGDGVSNNVSNHVVVVVVVVVCCVRPVD